Protein AF-A0A1C6K6F2-F1 (afdb_monomer_lite)

pLDDT: mean 85.75, std 13.63, range [46.28, 97.62]

Foldseek 3Di:
DPLVVLVVCLVDQDDPDPVVSVVVNVVSVVVNPDPPCPDDDPQQFQLNVVVCCCVPPNVVPDDPVRNVVVCCCNVVQCCVQRRRPRPVRDDPVSVVVSQVCQQQAVDDPPCVPVNRHDHD

Sequence (120 aa):
MNPATAYHQLKNILAKTKLECAAKLAQLWDALKEPTLDQPKPEILLADWLDLCYQEYKKPNLLPNTQMSYERRIYQHIILKLGQIQPDKLNTTDIQEFYVSLKKDGRLIRVEFYGKGLSD

Structure (mmCIF, N/CA/C/O backbone):
data_AF-A0A1C6K6F2-F1
#
_entry.id   AF-A0A1C6K6F2-F1
#
loop_
_atom_site.group_PDB
_atom_site.id
_atom_site.type_symbol
_atom_site.label_atom_id
_atom_site.label_alt_id
_atom_site.label_comp_id
_atom_site.label_asym_id
_atom_site.label_entity_id
_atom_site.label_seq_id
_atom_site.pdbx_PDB_ins_code
_atom_site.Cartn_x
_atom_site.Cartn_y
_atom_site.Cartn_z
_atom_site.occupancy
_atom_site.B_iso_or_equiv
_atom_site.auth_seq_id
_atom_site.auth_comp_id
_atom_site.auth_asym_id
_atom_site.auth_atom_id
_atom_site.pdbx_PDB_model_num
ATOM 1 N N . MET A 1 1 ? -17.207 20.138 19.282 1.00 49.38 1 MET A N 1
ATOM 2 C CA . MET A 1 1 ? -16.138 19.816 20.256 1.00 49.38 1 MET A CA 1
ATOM 3 C C . MET A 1 1 ? -14.930 19.359 19.446 1.00 49.38 1 MET A C 1
ATOM 5 O O . MET A 1 1 ? -15.139 18.595 18.518 1.00 49.38 1 MET A O 1
ATOM 9 N N . ASN A 1 2 ? -13.717 19.872 19.683 1.00 57.03 2 ASN A N 1
ATOM 10 C CA . ASN A 1 2 ? -12.539 19.441 18.911 1.00 57.03 2 ASN A CA 1
ATOM 11 C C . ASN A 1 2 ? -12.205 17.971 19.268 1.00 57.03 2 ASN A C 1
ATOM 13 O O . ASN A 1 2 ? -12.101 17.677 20.466 1.00 57.03 2 ASN A O 1
ATOM 17 N N . PRO A 1 3 ? -12.034 17.057 18.290 1.00 58.94 3 PRO A N 1
ATOM 18 C CA . PRO A 1 3 ? -11.766 15.637 18.550 1.00 58.94 3 PRO A CA 1
ATOM 19 C C . PRO A 1 3 ? -10.519 15.399 19.416 1.00 58.94 3 PRO A C 1
ATOM 21 O O . PRO A 1 3 ? -10.513 14.496 20.253 1.00 58.94 3 PRO A O 1
ATOM 24 N N . ALA A 1 4 ? -9.497 16.256 19.312 1.00 59.09 4 ALA A N 1
ATOM 25 C CA . ALA A 1 4 ? -8.291 16.159 20.137 1.00 59.09 4 ALA A CA 1
ATOM 26 C C . ALA A 1 4 ? -8.575 16.382 21.637 1.00 59.09 4 ALA A C 1
ATOM 28 O O . ALA A 1 4 ? -8.004 15.707 22.497 1.00 59.09 4 ALA A O 1
ATOM 29 N N . THR A 1 5 ? -9.499 17.291 21.967 1.00 66.19 5 THR A N 1
ATOM 30 C CA . THR A 1 5 ? -9.914 17.569 23.352 1.00 66.19 5 THR A CA 1
ATOM 31 C C . THR A 1 5 ? -10.770 16.434 23.915 1.00 66.19 5 THR A C 1
ATOM 33 O O . THR A 1 5 ? -10.581 16.036 25.065 1.00 66.19 5 THR A O 1
ATOM 36 N N . ALA A 1 6 ? -11.657 15.862 23.098 1.00 65.81 6 ALA A N 1
ATOM 37 C CA . ALA A 1 6 ? -12.510 14.742 23.493 1.00 65.81 6 ALA A CA 1
ATOM 38 C C . ALA A 1 6 ? -11.696 13.463 23.783 1.00 65.81 6 ALA A C 1
ATOM 40 O O . ALA A 1 6 ? -11.953 12.774 24.771 1.00 65.81 6 ALA A O 1
ATOM 41 N N . TYR A 1 7 ? -10.640 13.193 23.006 1.00 72.75 7 TYR A N 1
ATOM 42 C CA . TYR A 1 7 ? -9.753 12.046 23.243 1.00 72.75 7 TYR A CA 1
ATOM 43 C C . TYR A 1 7 ? -8.956 12.168 24.554 1.00 72.75 7 TYR A C 1
ATOM 45 O O . TYR A 1 7 ? -8.732 11.180 25.256 1.00 72.75 7 TYR A O 1
ATOM 53 N N . HIS A 1 8 ? -8.545 13.386 24.922 1.00 74.19 8 HIS A N 1
ATOM 54 C CA . HIS A 1 8 ? -7.896 13.650 26.209 1.00 74.19 8 HIS A CA 1
ATOM 55 C C . HIS A 1 8 ? -8.863 13.460 27.391 1.00 74.19 8 HIS A C 1
ATOM 57 O O . HIS A 1 8 ? -8.474 12.940 28.437 1.00 74.19 8 HIS A O 1
ATOM 63 N N . GLN A 1 9 ? -10.132 13.843 27.226 1.00 76.12 9 GLN A N 1
ATOM 64 C CA . GLN A 1 9 ? -11.169 13.675 28.248 1.00 76.12 9 GLN A CA 1
ATOM 65 C C . GLN A 1 9 ? -11.548 12.206 28.467 1.00 76.12 9 GLN A C 1
ATOM 67 O O . GLN A 1 9 ? -11.760 11.817 29.612 1.00 76.12 9 GLN A O 1
ATOM 72 N N . LEU A 1 10 ? -11.541 11.377 27.415 1.00 77.94 10 LEU A N 1
ATOM 73 C CA . LEU A 1 10 ? -11.788 9.933 27.519 1.00 77.94 10 LEU A CA 1
ATOM 74 C C . LEU A 1 10 ? -10.770 9.225 28.432 1.00 77.94 10 LEU A C 1
ATOM 76 O O . LEU A 1 10 ? -11.118 8.295 29.156 1.00 77.94 10 LEU A O 1
ATOM 80 N N . LYS A 1 11 ? -9.512 9.687 28.429 1.00 73.94 11 LYS A N 1
ATOM 81 C CA . LYS A 1 11 ? -8.426 9.112 29.240 1.00 73.94 11 LYS A CA 1
ATOM 82 C C . LYS A 1 11 ? -8.531 9.440 30.733 1.00 73.94 11 LYS A C 1
ATOM 84 O O . LYS A 1 11 ? -7.966 8.711 31.538 1.00 73.94 11 LYS A O 1
ATOM 89 N N . ASN A 1 12 ? -9.237 10.511 31.100 1.00 81.69 12 ASN A N 1
ATOM 90 C CA . ASN A 1 12 ? -9.271 11.053 32.462 1.00 81.69 12 ASN A CA 1
ATOM 91 C C . ASN A 1 12 ? -10.711 11.221 32.975 1.00 81.69 12 ASN A C 1
ATOM 93 O O . ASN A 1 12 ? -11.101 12.297 33.434 1.00 81.69 12 ASN A O 1
ATOM 97 N N . ILE A 1 13 ? -11.528 10.168 32.886 1.00 81.94 13 ILE A N 1
ATOM 98 C CA . ILE A 1 13 ? -12.914 10.221 33.364 1.00 81.94 13 ILE A CA 1
ATOM 99 C C . ILE A 1 13 ? -12.954 9.955 34.864 1.00 81.94 13 ILE A C 1
ATOM 101 O O . ILE A 1 13 ? -12.575 8.888 35.345 1.00 81.94 13 ILE A O 1
ATOM 105 N N . LEU A 1 14 ? -13.466 10.942 35.596 1.00 82.00 14 LEU A N 1
ATOM 106 C CA . LEU A 1 14 ? -13.676 10.875 37.035 1.00 82.00 14 LEU A CA 1
ATOM 107 C C . LEU A 1 14 ? -15.173 10.988 37.355 1.00 82.00 14 LEU 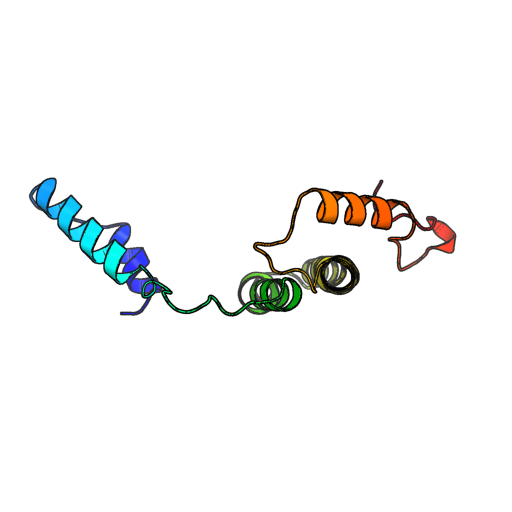A C 1
ATOM 109 O O . LEU A 1 14 ? -15.899 11.850 36.834 1.00 82.00 14 LEU A O 1
ATOM 113 N N . ALA A 1 15 ? -15.645 10.107 38.232 1.00 84.06 15 ALA A N 1
ATOM 114 C CA . ALA A 1 15 ? -17.010 10.098 38.740 1.00 84.06 15 ALA A CA 1
ATOM 115 C C . ALA A 1 15 ? -17.059 9.503 40.152 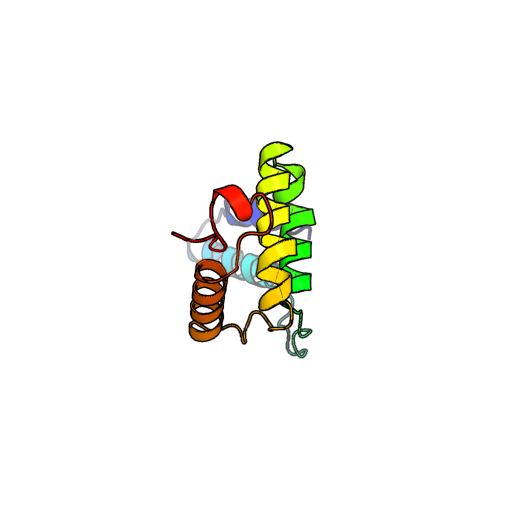1.00 84.06 15 ALA A C 1
ATOM 117 O O . ALA A 1 15 ? -16.147 8.779 40.552 1.00 84.06 15 ALA A O 1
ATOM 118 N N . LYS A 1 16 ? -18.118 9.814 40.909 1.00 80.38 16 LYS A N 1
ATOM 119 C CA . LYS A 1 16 ? -18.256 9.352 42.299 1.00 80.38 16 LYS A CA 1
ATOM 120 C C . LYS A 1 16 ? -18.682 7.888 42.370 1.00 80.38 16 LYS A C 1
ATOM 122 O O . LYS A 1 16 ? -18.393 7.211 43.351 1.00 80.38 16 LYS A O 1
ATOM 127 N N . THR A 1 17 ? -19.343 7.392 41.326 1.00 87.56 17 THR A N 1
ATOM 128 C CA . THR A 1 17 ? -19.790 6.002 41.226 1.00 87.56 17 THR A CA 1
ATOM 129 C C . THR A 1 17 ? -19.380 5.379 39.892 1.00 87.56 17 THR A C 1
ATOM 131 O O . THR A 1 17 ? -19.179 6.066 38.887 1.00 87.56 17 THR A O 1
ATOM 134 N N . LYS A 1 18 ? -19.277 4.044 39.861 1.00 80.06 18 LYS A N 1
ATOM 135 C CA . LYS A 1 18 ? -18.970 3.295 38.629 1.00 80.06 18 LYS A CA 1
ATOM 136 C C . LYS A 1 18 ? -20.028 3.513 37.539 1.00 80.06 18 LYS A C 1
ATOM 138 O O . LYS A 1 18 ? -19.678 3.579 36.365 1.00 80.06 18 LYS A O 1
ATOM 143 N N . LEU A 1 19 ? -21.295 3.665 37.931 1.00 86.69 19 LEU A N 1
ATOM 144 C CA . LEU A 1 19 ? -22.421 3.863 37.014 1.00 86.69 19 LEU A CA 1
ATOM 145 C C . LEU A 1 19 ? -22.359 5.236 36.329 1.00 86.69 19 LEU A C 1
ATOM 147 O O . LEU A 1 19 ? -22.517 5.325 35.115 1.00 86.69 19 LEU A O 1
ATOM 151 N N . GLU A 1 20 ? -22.027 6.291 37.074 1.00 83.44 20 GLU A N 1
ATOM 152 C CA . GLU A 1 20 ? -21.784 7.621 36.501 1.00 83.44 20 GLU A CA 1
ATOM 153 C C . GLU A 1 20 ? -20.577 7.633 35.555 1.00 83.44 20 GLU A C 1
ATOM 155 O O . GLU A 1 20 ? -20.599 8.313 34.531 1.00 83.44 20 GLU A O 1
ATOM 160 N N . CYS A 1 21 ? -19.525 6.877 35.880 1.00 84.94 21 CYS A N 1
ATOM 161 C CA . CYS A 1 21 ? -18.344 6.763 35.027 1.00 84.94 21 CYS A CA 1
ATOM 162 C C . CYS A 1 21 ? -18.696 6.108 33.682 1.00 84.94 21 CYS A C 1
ATOM 164 O O . CYS A 1 21 ? -18.336 6.630 32.629 1.00 84.94 21 CYS A O 1
ATOM 166 N N . ALA A 1 22 ? -19.471 5.019 33.715 1.00 84.69 22 ALA A N 1
ATOM 167 C CA . ALA A 1 22 ? -19.962 4.339 32.519 1.00 84.69 22 ALA A CA 1
ATOM 168 C C . ALA A 1 22 ? -20.880 5.236 31.669 1.00 84.69 22 ALA A C 1
ATOM 170 O O . ALA A 1 22 ? -20.743 5.266 30.449 1.00 84.69 22 ALA A O 1
ATOM 171 N N . ALA A 1 23 ? -21.763 6.016 32.301 1.00 87.12 23 ALA A N 1
ATOM 172 C CA . ALA A 1 23 ? -22.635 6.955 31.597 1.00 87.12 23 ALA A CA 1
ATOM 173 C C . ALA A 1 23 ? -21.843 8.082 30.909 1.00 87.12 23 ALA A C 1
ATOM 175 O O . ALA A 1 23 ? -22.083 8.379 29.740 1.00 87.12 23 ALA A O 1
ATOM 176 N N . LYS A 1 24 ? -20.854 8.671 31.597 1.00 85.81 24 LYS A N 1
ATOM 177 C CA . LYS A 1 24 ? -19.962 9.690 31.012 1.00 85.81 24 LYS A CA 1
ATOM 178 C C . LYS A 1 24 ? -19.111 9.124 29.876 1.00 85.81 24 LYS A C 1
ATOM 180 O O . LYS A 1 24 ? -18.914 9.798 28.870 1.00 85.81 24 LYS A O 1
ATOM 185 N N . LEU A 1 25 ? -18.626 7.891 30.029 1.00 84.62 25 LEU A N 1
ATOM 186 C CA . LEU A 1 25 ? -17.917 7.163 28.978 1.00 84.62 25 LEU A CA 1
ATOM 187 C C . LEU A 1 25 ? -18.792 6.992 27.737 1.00 84.62 25 LEU A C 1
ATOM 189 O O . LEU A 1 25 ? -18.347 7.338 26.649 1.00 84.62 25 LEU A O 1
ATOM 193 N N . ALA A 1 26 ? -20.021 6.498 27.895 1.00 84.25 26 ALA A N 1
ATOM 194 C CA . ALA A 1 26 ? -20.948 6.295 26.783 1.00 84.25 26 ALA A CA 1
ATOM 195 C C . ALA A 1 26 ? -21.258 7.611 26.053 1.00 84.25 26 ALA A C 1
ATOM 197 O O . ALA A 1 26 ? -21.160 7.669 24.834 1.00 84.25 26 ALA A O 1
ATOM 198 N N . GLN A 1 27 ? -21.513 8.692 26.796 1.00 84.25 27 GLN A N 1
ATOM 199 C CA . GLN A 1 27 ? -21.751 10.019 26.218 1.00 84.25 27 GLN A CA 1
ATOM 200 C C . GLN A 1 27 ? -20.553 10.548 25.422 1.00 84.25 27 GLN A C 1
ATOM 202 O O . GLN A 1 27 ? -20.733 11.104 24.342 1.00 84.25 27 GLN A O 1
ATOM 207 N N . LEU A 1 28 ? -19.330 10.378 25.933 1.00 82.75 28 LEU A N 1
ATOM 208 C CA . LEU A 1 28 ? -18.120 10.787 25.214 1.00 82.75 28 LEU A CA 1
ATOM 209 C C . LEU A 1 28 ? -17.865 9.910 23.987 1.00 82.75 28 LEU A C 1
ATOM 211 O O . LEU A 1 28 ? -17.444 10.429 22.958 1.00 82.75 28 LEU A O 1
ATOM 215 N N . TRP A 1 29 ? -18.149 8.610 24.074 1.00 79.81 29 TRP A N 1
ATOM 216 C CA . TRP A 1 29 ? -18.096 7.696 22.935 1.00 79.81 29 TRP A CA 1
ATOM 217 C C . TRP A 1 29 ? -19.101 8.068 21.849 1.00 79.81 29 TRP A C 1
ATOM 219 O O . TRP A 1 29 ? -18.734 8.078 20.681 1.00 79.81 29 TRP A O 1
ATOM 229 N N . ASP A 1 30 ? -20.333 8.417 22.210 1.00 77.12 30 ASP A N 1
ATOM 230 C CA . ASP A 1 30 ? -21.348 8.840 21.243 1.00 77.12 30 ASP A CA 1
ATOM 231 C C . ASP A 1 30 ? -21.066 10.239 20.674 1.00 77.12 30 ASP A C 1
ATOM 233 O O . ASP A 1 30 ? -21.375 10.494 19.517 1.00 77.12 30 ASP A O 1
ATOM 237 N N . ALA A 1 31 ? -20.411 11.124 21.432 1.00 74.31 31 ALA A N 1
ATOM 238 C CA . ALA A 1 31 ? -19.933 12.413 20.927 1.00 74.31 31 ALA A CA 1
ATOM 239 C C . ALA A 1 31 ? -18.694 12.294 20.014 1.00 74.31 31 ALA A C 1
ATOM 241 O O . ALA A 1 31 ? -18.424 13.202 19.227 1.00 74.31 31 ALA A O 1
ATOM 242 N N . LEU A 1 32 ? -17.922 11.208 20.154 1.00 70.12 32 LEU A N 1
ATOM 243 C CA . LEU A 1 32 ? -16.765 10.867 19.318 1.00 70.12 32 LEU A CA 1
ATOM 244 C C . LEU A 1 32 ? -17.134 10.000 18.116 1.00 70.12 32 LEU A C 1
ATOM 246 O O . LEU A 1 32 ? -16.385 9.990 17.140 1.00 70.12 32 LEU A O 1
ATOM 250 N N . LYS A 1 33 ? -18.248 9.263 18.180 1.00 66.19 33 LYS A N 1
ATOM 251 C CA . LYS A 1 33 ? -18.820 8.630 16.999 1.00 66.19 33 LYS A CA 1
ATOM 252 C C . LYS A 1 33 ? -19.102 9.738 15.998 1.00 66.19 33 LYS A C 1
ATOM 254 O O . LYS A 1 33 ? -19.939 10.609 16.228 1.00 66.19 33 LYS A O 1
ATOM 259 N N . GLU A 1 34 ? -18.395 9.687 14.878 1.00 59.50 34 GLU A N 1
ATOM 260 C CA . GLU A 1 34 ? -18.841 10.372 13.675 1.00 59.50 34 GLU A CA 1
ATOM 261 C C . GLU A 1 34 ? -20.313 10.003 13.434 1.00 59.50 34 GLU A C 1
ATOM 263 O O . GLU A 1 34 ? -20.697 8.859 13.721 1.00 59.50 34 GLU A O 1
ATOM 268 N N . PRO A 1 35 ? -21.152 10.958 12.984 1.00 52.59 35 PRO A N 1
ATOM 269 C CA . PRO A 1 35 ? -22.568 10.701 12.769 1.00 52.59 35 PRO A CA 1
ATOM 270 C C . PRO A 1 35 ? -22.696 9.426 11.946 1.00 52.59 35 PRO A C 1
ATOM 272 O O . PRO A 1 35 ? -22.018 9.283 10.927 1.00 52.59 35 PRO A O 1
ATOM 275 N N . THR A 1 36 ? -23.500 8.481 12.440 1.00 46.28 36 THR A N 1
ATOM 276 C CA . THR A 1 36 ? -23.735 7.198 11.781 1.00 46.28 36 THR A CA 1
ATOM 277 C C . THR A 1 36 ? -24.019 7.461 10.315 1.00 46.28 36 THR A C 1
ATOM 279 O O . THR A 1 36 ? -24.999 8.115 9.958 1.00 46.28 36 THR A O 1
ATOM 282 N N . LEU A 1 37 ? -23.079 7.015 9.490 1.00 47.84 37 LEU A N 1
ATOM 283 C CA . LEU A 1 37 ? -23.068 7.176 8.050 1.00 47.84 37 LEU A CA 1
ATOM 284 C C . LEU A 1 37 ? -24.130 6.213 7.492 1.00 47.84 37 LEU A C 1
ATOM 286 O O . LEU A 1 37 ? -23.809 5.161 6.959 1.00 47.84 37 LEU A O 1
ATOM 290 N N . ASP A 1 38 ? -25.407 6.571 7.654 1.00 49.50 38 ASP A N 1
ATOM 291 C CA . ASP A 1 38 ? -26.519 6.041 6.844 1.00 49.50 38 ASP A CA 1
ATOM 292 C C . ASP A 1 38 ? -26.435 6.566 5.397 1.00 49.50 38 ASP A C 1
ATOM 294 O O . ASP A 1 38 ? -27.234 6.213 4.530 1.00 49.50 38 ASP A O 1
ATOM 298 N N . GLN A 1 39 ? -25.453 7.425 5.114 1.00 52.78 39 GLN A N 1
ATOM 299 C CA . GLN A 1 39 ? -25.073 7.786 3.760 1.00 52.78 39 GLN A CA 1
ATOM 300 C C . GLN A 1 39 ? -24.240 6.645 3.151 1.00 52.78 39 GLN A C 1
ATOM 302 O O . GLN A 1 39 ? -23.457 6.008 3.859 1.00 52.78 39 GLN A O 1
ATOM 307 N N . PRO A 1 40 ? -24.362 6.363 1.843 1.00 51.19 40 PRO A N 1
ATOM 308 C CA . PRO A 1 40 ? -23.396 5.507 1.172 1.00 51.19 40 PRO A CA 1
ATOM 309 C C . PRO A 1 40 ? -22.018 6.118 1.414 1.00 51.19 40 PRO A C 1
ATOM 311 O O . PRO A 1 40 ? -21.765 7.265 1.038 1.00 51.19 40 PRO A O 1
ATOM 314 N N . LYS A 1 41 ? -21.161 5.382 2.127 1.00 60.03 41 LYS A N 1
ATOM 315 C CA . LYS A 1 41 ? -19.786 5.797 2.390 1.00 60.03 41 LYS A CA 1
ATOM 316 C C . LYS A 1 41 ? -19.186 6.168 1.035 1.00 60.03 41 LYS A C 1
ATOM 318 O O . LYS A 1 41 ? -19.271 5.330 0.136 1.00 60.03 41 LYS A O 1
ATOM 323 N N . PRO A 1 42 ? -18.682 7.403 0.839 1.00 61.78 42 PRO A N 1
ATOM 324 C CA . PRO A 1 42 ? -18.108 7.774 -0.444 1.00 61.78 42 PRO A CA 1
ATOM 325 C C . PRO A 1 42 ? -17.080 6.705 -0.797 1.00 61.78 42 PRO A C 1
ATOM 327 O O . PRO A 1 42 ? -16.241 6.368 0.043 1.00 61.78 42 PRO A O 1
ATOM 330 N N . GLU A 1 43 ? -17.234 6.109 -1.981 1.00 78.19 43 GLU A N 1
ATOM 331 C CA . GLU A 1 43 ? -16.395 5.021 -2.482 1.00 78.19 43 GLU A CA 1
ATOM 332 C C . GLU A 1 43 ? -14.980 5.563 -2.739 1.00 78.19 43 GLU A C 1
ATOM 334 O O . GLU A 1 43 ? -14.578 5.807 -3.873 1.00 78.19 43 GLU A O 1
ATOM 339 N N . ILE A 1 44 ? -14.239 5.832 -1.664 1.00 90.38 44 ILE A N 1
ATOM 340 C CA . ILE A 1 44 ? -12.868 6.311 -1.734 1.00 90.38 44 ILE A CA 1
ATOM 341 C C . ILE A 1 44 ? -12.012 5.197 -2.327 1.00 90.38 44 ILE A C 1
ATOM 343 O O . ILE A 1 44 ? -12.072 4.044 -1.892 1.00 90.38 44 ILE A O 1
ATOM 347 N N . LEU A 1 45 ? -11.222 5.533 -3.339 1.00 95.56 45 LEU A N 1
ATOM 348 C CA . LEU A 1 45 ? -10.274 4.597 -3.917 1.00 95.56 45 LEU A CA 1
ATOM 349 C C . LEU A 1 45 ? -9.086 4.413 -2.970 1.00 95.56 45 LEU A C 1
ATOM 351 O O . LEU A 1 45 ? -8.721 5.317 -2.212 1.00 95.56 45 LEU A O 1
ATOM 355 N N . LEU A 1 46 ? -8.444 3.245 -3.023 1.00 95.75 46 LEU A N 1
ATOM 356 C CA . LEU A 1 46 ? -7.247 2.975 -2.229 1.00 95.75 46 LEU A CA 1
ATOM 357 C C . LEU A 1 46 ? -6.146 4.005 -2.510 1.00 95.75 46 LEU A C 1
ATOM 359 O O . LEU A 1 46 ? -5.403 4.354 -1.595 1.00 95.75 46 LEU A O 1
ATOM 363 N N . ALA A 1 47 ? -6.061 4.507 -3.746 1.00 96.12 47 ALA A N 1
ATOM 364 C CA . ALA A 1 47 ? -5.137 5.570 -4.125 1.00 96.12 47 ALA A CA 1
ATOM 365 C C . ALA A 1 47 ? -5.338 6.843 -3.295 1.00 96.12 47 ALA A C 1
ATOM 367 O O . ALA A 1 47 ? -4.397 7.293 -2.641 1.00 96.12 47 ALA A O 1
ATOM 368 N N . ASP A 1 48 ? -6.561 7.371 -3.279 1.00 95.50 48 ASP A N 1
ATOM 369 C CA . ASP A 1 48 ? -6.896 8.617 -2.586 1.00 95.50 48 ASP A CA 1
ATOM 370 C C . ASP A 1 48 ? -6.744 8.459 -1.073 1.00 95.50 48 ASP A C 1
ATOM 372 O O . ASP A 1 48 ? -6.192 9.323 -0.392 1.00 95.50 48 ASP A O 1
ATOM 376 N N . TRP A 1 49 ? -7.173 7.310 -0.540 1.00 94.88 49 TRP A N 1
ATOM 377 C CA . TRP A 1 49 ? -7.021 7.011 0.879 1.00 94.88 49 TRP A CA 1
ATOM 378 C C . TRP A 1 49 ? -5.545 6.923 1.296 1.00 94.88 49 TRP A C 1
ATOM 380 O O . TRP A 1 49 ? -5.160 7.492 2.321 1.00 94.88 49 TRP A O 1
ATOM 390 N N . LEU A 1 50 ? -4.699 6.236 0.516 1.00 96.00 50 LEU A N 1
ATOM 391 C CA . LEU A 1 50 ? -3.266 6.126 0.808 1.00 96.00 50 LEU A CA 1
ATOM 392 C C . LEU A 1 50 ? -2.539 7.463 0.666 1.00 96.00 50 LEU A C 1
ATOM 394 O O . LEU A 1 50 ? -1.657 7.742 1.481 1.00 96.00 50 LEU A O 1
ATOM 398 N N . ASP A 1 51 ? -2.889 8.265 -0.341 1.00 95.62 51 ASP A N 1
ATOM 399 C CA . ASP A 1 51 ? -2.297 9.586 -0.547 1.00 95.62 51 ASP A CA 1
ATOM 400 C C . ASP A 1 51 ? -2.609 10.507 0.635 1.00 95.62 51 ASP A C 1
ATOM 402 O O . ASP A 1 51 ? -1.683 11.009 1.273 1.00 95.62 51 ASP A O 1
ATOM 406 N N . LEU A 1 52 ? -3.884 10.608 1.028 1.00 94.50 52 LEU A N 1
ATOM 407 C CA . LEU A 1 52 ? -4.308 11.352 2.216 1.00 94.50 52 LEU A CA 1
ATOM 408 C C . LEU A 1 52 ? -3.553 10.886 3.472 1.00 94.50 52 LEU A C 1
ATOM 410 O O . LEU A 1 52 ? -2.938 11.692 4.176 1.00 94.50 52 LEU A O 1
ATOM 414 N N . CYS A 1 53 ? -3.534 9.572 3.733 1.00 92.69 53 CYS A N 1
ATOM 415 C CA . CYS A 1 53 ? -2.838 9.009 4.891 1.00 92.69 53 CYS A CA 1
ATOM 416 C C . CYS A 1 53 ? -1.349 9.379 4.908 1.00 92.69 53 CYS A C 1
ATOM 418 O O . CYS A 1 53 ? -0.776 9.671 5.965 1.00 92.69 53 CYS A O 1
ATOM 420 N N . T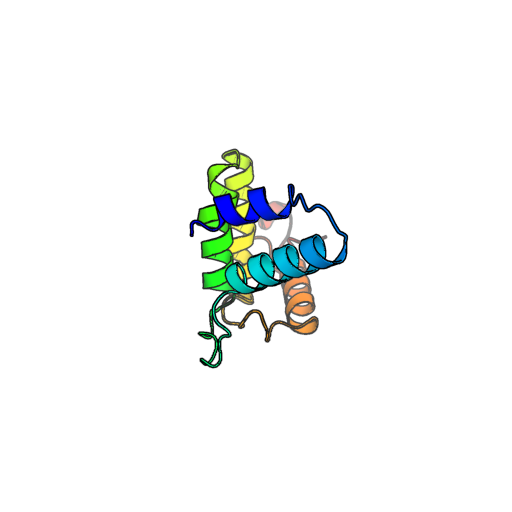YR A 1 54 ? -0.702 9.329 3.745 1.00 95.88 54 TYR A N 1
ATOM 421 C CA . TYR A 1 54 ? 0.711 9.631 3.628 1.00 95.88 54 TYR A CA 1
ATOM 422 C C . TYR A 1 54 ? 0.985 11.122 3.816 1.00 95.88 54 TYR A C 1
ATOM 424 O O . TYR A 1 54 ? 1.818 11.466 4.659 1.00 95.88 54 TYR A O 1
ATOM 432 N N . GLN A 1 55 ? 0.287 11.988 3.081 1.00 94.00 55 GLN A N 1
ATOM 433 C CA . GLN A 1 55 ? 0.530 13.430 3.081 1.00 94.00 55 GLN A CA 1
ATOM 434 C C . GLN A 1 55 ? 0.225 14.061 4.440 1.00 94.00 55 GLN A C 1
ATOM 436 O O . GLN A 1 55 ? 1.042 14.828 4.948 1.00 94.00 55 GLN A O 1
ATOM 441 N N . GLU A 1 56 ? -0.906 13.715 5.058 1.00 89.81 56 GLU A N 1
ATOM 442 C CA . GLU A 1 56 ? -1.360 14.398 6.274 1.00 89.81 56 GLU A CA 1
ATOM 443 C C . GLU A 1 56 ? -0.704 13.851 7.546 1.00 89.81 56 GLU A C 1
ATOM 445 O O . GLU A 1 56 ? -0.360 14.615 8.449 1.00 89.81 56 GLU A O 1
ATOM 450 N N . TYR A 1 57 ? -0.481 12.535 7.627 1.00 87.75 57 TYR A N 1
ATOM 451 C CA . TYR A 1 57 ? -0.072 11.900 8.886 1.00 87.75 57 TYR A CA 1
ATOM 452 C C . TYR A 1 57 ? 1.378 11.413 8.899 1.00 87.75 57 TYR A C 1
ATOM 454 O O . TYR A 1 57 ? 2.017 11.406 9.958 1.00 87.75 57 TYR A O 1
ATOM 462 N N . LYS A 1 58 ? 1.917 10.956 7.760 1.00 90.38 58 LYS A N 1
ATOM 463 C CA . LYS A 1 58 ? 3.256 10.342 7.715 1.00 90.38 58 LYS A CA 1
ATOM 464 C C . LYS A 1 58 ? 4.329 11.316 7.261 1.00 90.38 58 LYS A C 1
ATOM 466 O O . LYS A 1 58 ? 5.294 11.509 7.998 1.00 90.38 58 LYS A O 1
ATOM 471 N N . LYS A 1 59 ? 4.167 11.941 6.095 1.00 91.75 59 LYS A N 1
ATOM 472 C CA . LYS A 1 59 ? 5.176 12.794 5.456 1.00 91.75 59 LYS A CA 1
ATOM 473 C C . LYS A 1 59 ? 5.771 13.866 6.382 1.00 91.75 59 LYS A C 1
ATOM 475 O O . LYS A 1 59 ? 7.000 13.947 6.412 1.00 91.75 59 LYS A O 1
ATOM 480 N N . PRO A 1 60 ? 4.991 14.602 7.205 1.00 93.69 60 PRO A N 1
ATOM 481 C CA . PRO A 1 60 ? 5.540 15.662 8.056 1.00 93.69 60 PRO A CA 1
ATOM 482 C C . PRO A 1 60 ? 6.579 15.180 9.079 1.00 93.69 60 PRO A C 1
ATOM 484 O O . PRO A 1 60 ? 7.421 15.958 9.511 1.00 93.69 60 PRO A O 1
ATOM 487 N N . ASN A 1 61 ? 6.544 13.896 9.453 1.00 93.31 61 ASN A N 1
ATOM 488 C CA . ASN A 1 61 ? 7.393 13.320 10.500 1.00 93.31 61 ASN A CA 1
ATOM 489 C C . ASN A 1 61 ? 8.559 12.477 9.950 1.00 93.31 61 ASN A C 1
ATOM 491 O O . ASN A 1 61 ? 9.278 11.838 10.718 1.00 93.31 61 ASN A O 1
ATOM 495 N N . LEU A 1 62 ? 8.734 12.416 8.626 1.00 94.38 62 LEU A N 1
ATOM 496 C CA . LEU A 1 62 ? 9.733 11.562 7.987 1.00 94.38 62 LEU A CA 1
ATOM 497 C C . LEU A 1 62 ? 10.955 12.357 7.528 1.00 94.38 62 LEU A C 1
ATOM 499 O O . LEU A 1 62 ? 10.831 13.410 6.909 1.00 94.38 62 LEU A O 1
ATOM 503 N N . LEU A 1 63 ? 12.142 11.784 7.745 1.00 96.69 63 LEU A N 1
ATOM 504 C CA . LEU A 1 63 ? 13.382 12.263 7.132 1.00 96.69 63 LEU A CA 1
ATOM 505 C C . LEU A 1 63 ? 13.332 12.104 5.600 1.00 96.69 63 LEU A C 1
ATOM 507 O O . LEU A 1 63 ? 12.726 11.138 5.125 1.00 96.69 63 LEU A O 1
ATOM 511 N N . PRO A 1 64 ? 14.033 12.951 4.821 1.00 94.81 64 PRO A N 1
ATOM 512 C CA . PRO A 1 64 ? 13.971 12.927 3.355 1.00 94.81 64 PRO A CA 1
ATOM 513 C C . PRO A 1 64 ? 14.240 11.553 2.721 1.00 94.81 64 PRO A C 1
ATOM 515 O O . PRO A 1 64 ? 13.487 11.105 1.862 1.00 94.81 64 PRO A O 1
ATOM 518 N N . ASN A 1 65 ? 15.254 10.816 3.188 1.00 93.38 65 ASN A N 1
ATOM 519 C CA . ASN A 1 65 ? 15.557 9.476 2.658 1.00 93.38 65 ASN A CA 1
ATOM 520 C C . ASN A 1 65 ? 14.435 8.462 2.930 1.00 93.38 65 ASN A C 1
ATOM 522 O O . ASN A 1 65 ? 14.145 7.585 2.108 1.00 93.38 65 ASN A O 1
ATOM 526 N N . THR A 1 66 ? 13.783 8.594 4.084 1.00 95.50 66 THR A N 1
ATOM 527 C CA . THR A 1 66 ? 12.631 7.771 4.436 1.00 95.50 66 THR A CA 1
ATOM 528 C C . THR A 1 66 ? 11.428 8.166 3.588 1.00 95.50 66 THR A C 1
ATOM 530 O O . THR A 1 66 ? 10.762 7.276 3.070 1.00 95.50 66 THR A O 1
ATOM 533 N N . GLN A 1 67 ? 11.195 9.464 3.351 1.00 96.38 67 GLN A N 1
ATOM 534 C CA . GLN A 1 67 ? 10.153 9.929 2.430 1.00 96.38 67 GLN A CA 1
ATOM 535 C C . GLN A 1 67 ? 10.331 9.309 1.042 1.00 96.38 67 GLN A C 1
ATOM 537 O O . GLN A 1 67 ? 9.421 8.630 0.581 1.00 96.38 67 GLN A O 1
ATOM 542 N N . MET A 1 68 ? 11.526 9.398 0.449 1.00 95.06 68 MET A N 1
ATOM 543 C CA . MET A 1 68 ? 11.819 8.813 -0.868 1.00 95.06 68 MET A CA 1
ATOM 544 C C . MET A 1 68 ? 11.474 7.320 -0.950 1.00 95.06 68 MET A C 1
ATOM 546 O O . MET A 1 68 ? 10.902 6.852 -1.934 1.00 95.06 68 MET A O 1
ATOM 550 N N . SER A 1 69 ? 11.807 6.555 0.094 1.00 93.12 69 SER A N 1
ATOM 551 C CA . SER A 1 69 ? 11.509 5.119 0.146 1.00 93.12 69 SER A CA 1
ATOM 552 C C . SER A 1 69 ? 10.006 4.836 0.244 1.00 93.12 69 SER A C 1
ATOM 554 O O . SER A 1 69 ? 9.522 3.875 -0.356 1.00 93.12 69 SER A O 1
ATOM 556 N N . TYR A 1 70 ? 9.268 5.663 0.988 1.00 95.56 70 TYR A N 1
ATOM 557 C CA . TYR A 1 70 ? 7.814 5.560 1.119 1.00 95.56 70 TYR A CA 1
ATOM 558 C C . TYR A 1 70 ? 7.107 5.965 -0.175 1.00 95.56 70 TYR A C 1
ATOM 560 O O . TYR A 1 70 ? 6.330 5.171 -0.697 1.00 95.56 70 TYR A O 1
ATOM 568 N N . GLU A 1 71 ? 7.418 7.140 -0.726 1.00 96.25 71 GLU A N 1
ATOM 569 C CA . GLU A 1 71 ? 6.811 7.654 -1.961 1.00 96.25 71 GLU A CA 1
ATOM 570 C C . GLU A 1 71 ? 7.025 6.678 -3.119 1.00 96.25 71 GLU A C 1
ATOM 572 O O . GLU A 1 71 ? 6.103 6.385 -3.877 1.00 96.25 71 GLU A O 1
ATOM 577 N N . ARG A 1 72 ? 8.211 6.066 -3.201 1.00 94.94 72 ARG A N 1
ATOM 578 C CA . ARG A 1 72 ? 8.483 5.016 -4.179 1.00 94.94 72 ARG A CA 1
ATOM 579 C C . ARG A 1 72 ? 7.534 3.825 -4.053 1.00 94.94 72 ARG A C 1
ATOM 581 O O . ARG A 1 72 ? 6.990 3.368 -5.051 1.00 94.94 72 ARG A O 1
ATOM 588 N N . ARG A 1 73 ? 7.321 3.309 -2.841 1.00 95.00 73 ARG A N 1
ATOM 589 C CA . ARG A 1 73 ? 6.424 2.162 -2.612 1.00 95.00 73 ARG A CA 1
ATOM 590 C C . ARG A 1 73 ? 4.964 2.527 -2.865 1.00 95.00 73 ARG A C 1
ATOM 592 O O . ARG A 1 73 ? 4.259 1.761 -3.513 1.00 95.00 73 ARG A O 1
ATOM 599 N N . ILE A 1 74 ? 4.531 3.687 -2.384 1.00 96.62 74 ILE A N 1
ATOM 600 C CA . ILE A 1 74 ? 3.144 4.145 -2.487 1.00 96.62 74 ILE A CA 1
ATOM 601 C C . ILE A 1 74 ? 2.811 4.464 -3.944 1.00 96.62 74 ILE A C 1
ATOM 603 O O . ILE A 1 74 ? 1.973 3.789 -4.536 1.00 96.62 74 ILE A O 1
ATOM 607 N N . TYR A 1 75 ? 3.511 5.419 -4.555 1.00 96.81 75 TYR A N 1
ATOM 608 C CA . TYR A 1 75 ? 3.123 5.957 -5.858 1.00 96.81 75 TYR A CA 1
ATOM 609 C C . TYR A 1 75 ? 3.612 5.125 -7.036 1.00 96.81 75 TYR A C 1
ATOM 611 O O . TYR A 1 75 ? 2.926 5.071 -8.048 1.00 96.81 75 TYR A O 1
ATOM 619 N N . GLN A 1 76 ? 4.773 4.470 -6.935 1.00 95.44 76 GLN A N 1
ATOM 620 C CA . GLN A 1 76 ? 5.339 3.730 -8.074 1.00 95.44 76 GLN A CA 1
ATOM 621 C C . GLN A 1 76 ? 4.974 2.243 -8.081 1.00 95.44 76 GLN A C 1
ATOM 623 O O . GLN A 1 76 ? 5.236 1.565 -9.070 1.00 95.44 76 GLN A O 1
ATOM 628 N N . HIS A 1 77 ? 4.391 1.715 -7.001 1.00 95.88 77 HIS A N 1
ATOM 629 C CA . HIS A 1 77 ? 4.032 0.298 -6.923 1.00 95.88 77 HIS A CA 1
ATOM 630 C C . HIS A 1 77 ? 2.585 0.089 -6.492 1.00 95.88 77 HIS A C 1
ATOM 632 O O . HIS A 1 77 ? 1.794 -0.437 -7.272 1.00 95.88 77 HIS A O 1
ATOM 638 N N . ILE A 1 78 ? 2.234 0.498 -5.271 1.00 96.81 78 ILE A N 1
ATOM 639 C CA . ILE A 1 78 ? 0.936 0.164 -4.675 1.00 96.81 78 ILE A CA 1
ATOM 640 C C . ILE A 1 78 ? -0.197 0.861 -5.431 1.00 96.81 78 ILE A C 1
ATOM 642 O O . ILE A 1 78 ? -1.101 0.187 -5.915 1.00 96.81 78 ILE A O 1
ATOM 646 N N . ILE A 1 79 ? -0.127 2.183 -5.605 1.00 96.56 79 ILE A N 1
ATOM 647 C CA . ILE A 1 79 ? -1.178 2.954 -6.285 1.00 96.56 79 ILE A CA 1
ATOM 648 C C . ILE A 1 79 ? -1.323 2.527 -7.749 1.00 96.56 79 ILE A C 1
ATOM 650 O O . ILE A 1 79 ? -2.444 2.348 -8.213 1.00 96.56 79 ILE A O 1
ATOM 654 N N . LEU A 1 80 ? -0.220 2.265 -8.459 1.00 94.88 80 LEU A N 1
ATOM 655 C CA . LEU A 1 80 ? -0.286 1.837 -9.863 1.00 94.88 80 LEU A CA 1
ATOM 656 C C . LEU A 1 80 ? -1.017 0.503 -10.071 1.00 94.88 80 LEU A C 1
ATOM 658 O O . LEU A 1 80 ? -1.548 0.275 -11.155 1.00 94.88 80 LEU A O 1
ATOM 662 N N . LYS A 1 81 ? -1.003 -0.398 -9.082 1.00 95.06 81 LYS A N 1
ATOM 663 C CA . LYS A 1 81 ? -1.579 -1.746 -9.213 1.00 95.06 81 LYS A CA 1
ATOM 664 C C . LYS A 1 81 ? -2.902 -1.914 -8.481 1.00 95.06 81 LYS A C 1
ATOM 666 O O . LYS A 1 81 ? -3.808 -2.538 -9.014 1.00 95.06 81 LYS A O 1
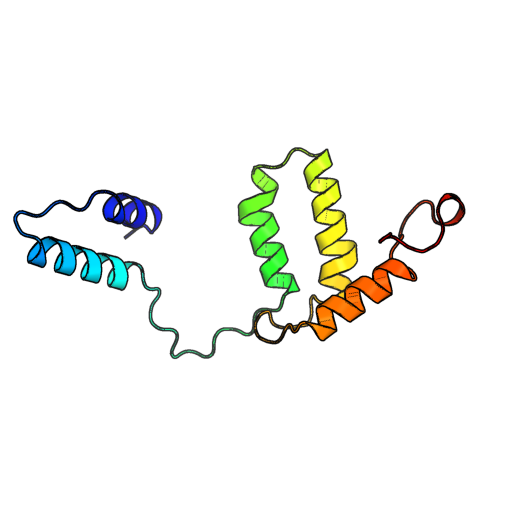ATOM 671 N N . LEU A 1 82 ? -2.998 -1.370 -7.276 1.00 97.50 82 LEU A N 1
ATOM 672 C CA . LEU A 1 82 ? -4.119 -1.580 -6.362 1.00 97.50 82 LEU A CA 1
ATOM 673 C C . LEU A 1 82 ? -4.940 -0.305 -6.146 1.00 97.50 82 LEU A C 1
ATOM 675 O O . LEU A 1 82 ? -5.997 -0.360 -5.529 1.00 97.50 82 LEU A O 1
ATOM 679 N N . GLY A 1 83 ? -4.479 0.846 -6.647 1.00 96.31 83 GLY A N 1
ATOM 680 C CA . GLY A 1 83 ? -5.061 2.152 -6.340 1.00 96.31 83 GLY A CA 1
ATOM 681 C C . GLY A 1 83 ? -6.529 2.303 -6.729 1.00 96.31 83 GLY A C 1
ATOM 682 O O . GLY A 1 83 ? -7.256 2.989 -6.025 1.00 96.31 83 GLY A O 1
ATOM 683 N N . GLN A 1 84 ? -6.974 1.619 -7.788 1.00 95.88 84 GLN A N 1
ATOM 684 C CA . GLN A 1 84 ? -8.359 1.663 -8.276 1.00 95.88 84 GLN A CA 1
ATOM 685 C C . GLN A 1 84 ? -9.327 0.764 -7.492 1.00 95.88 84 GLN A C 1
ATOM 687 O O . GLN A 1 84 ? -10.526 0.771 -7.765 1.00 95.88 84 GLN A O 1
ATOM 692 N N . ILE A 1 85 ? -8.824 -0.038 -6.554 1.00 95.12 85 ILE A N 1
ATOM 693 C CA . ILE A 1 85 ? -9.644 -0.909 -5.713 1.00 95.12 85 ILE A CA 1
ATOM 694 C C . ILE A 1 85 ? -10.115 -0.087 -4.515 1.00 95.12 85 ILE A C 1
ATOM 696 O O . ILE A 1 85 ? -9.358 0.711 -3.967 1.00 95.12 85 ILE A O 1
ATOM 700 N N . GLN A 1 86 ? -11.363 -0.259 -4.095 1.00 94.19 86 GLN A N 1
ATOM 701 C CA . GLN A 1 86 ? -11.834 0.366 -2.858 1.00 94.19 86 GLN A CA 1
ATOM 702 C C . GLN A 1 86 ? -11.276 -0.405 -1.650 1.00 94.19 86 GLN A C 1
ATOM 704 O O . GLN A 1 86 ? -11.194 -1.634 -1.710 1.00 94.19 86 GLN A O 1
ATOM 709 N N . PRO A 1 87 ? -10.885 0.262 -0.548 1.00 90.75 87 PRO A N 1
ATOM 710 C CA . PRO A 1 87 ? -10.252 -0.402 0.593 1.00 90.75 87 PRO A CA 1
ATOM 711 C C . PRO A 1 87 ? -11.052 -1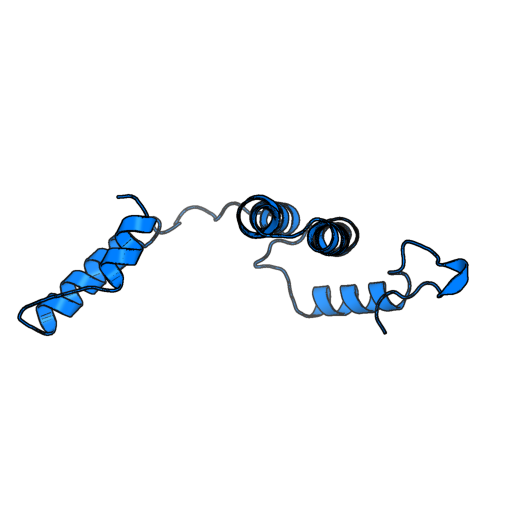.569 1.192 1.00 90.75 87 PRO A C 1
ATOM 713 O O . PRO A 1 87 ? -10.461 -2.520 1.689 1.00 90.75 87 PRO A O 1
ATOM 716 N N . ASP A 1 88 ? -12.382 -1.509 1.143 1.00 90.31 88 ASP A N 1
ATOM 717 C CA . ASP A 1 88 ? -13.303 -2.551 1.614 1.00 90.31 88 ASP A CA 1
ATOM 718 C C . ASP A 1 88 ? -13.437 -3.740 0.646 1.00 90.31 88 ASP A C 1
ATOM 720 O O . ASP A 1 88 ? -13.823 -4.832 1.061 1.00 90.31 88 ASP A O 1
ATOM 724 N N . LYS A 1 89 ? -13.097 -3.539 -0.631 1.00 92.94 89 LYS A N 1
ATOM 725 C CA . LYS A 1 89 ? -13.108 -4.561 -1.689 1.00 92.94 89 LYS A CA 1
ATOM 726 C C . LYS A 1 89 ? -11.735 -5.207 -1.908 1.00 92.94 89 LYS A C 1
ATOM 728 O O . LYS A 1 89 ? -11.654 -6.230 -2.588 1.00 92.94 89 LYS A O 1
ATOM 733 N N . LEU A 1 90 ? -10.673 -4.636 -1.333 1.00 94.31 90 LEU A N 1
ATOM 734 C CA . LEU A 1 90 ? -9.319 -5.180 -1.401 1.00 94.31 90 LEU A CA 1
ATOM 735 C C . LEU A 1 90 ? -9.248 -6.522 -0.666 1.00 94.31 90 LEU A C 1
ATOM 737 O O . LEU A 1 90 ? -9.530 -6.609 0.530 1.00 94.31 90 LEU A O 1
ATOM 741 N N . ASN A 1 91 ? -8.836 -7.568 -1.373 1.00 95.62 91 ASN A N 1
ATOM 742 C CA . ASN A 1 91 ? -8.790 -8.923 -0.835 1.00 95.62 91 ASN A CA 1
ATOM 743 C C . ASN A 1 91 ? -7.370 -9.519 -0.865 1.00 95.62 91 ASN A C 1
ATOM 745 O O . ASN A 1 91 ? -6.411 -8.935 -1.371 1.00 95.62 91 ASN A O 1
ATOM 749 N N . THR A 1 92 ? -7.219 -10.705 -0.272 1.00 97.25 92 THR A N 1
ATOM 750 C CA . THR A 1 92 ? -5.919 -11.382 -0.166 1.00 97.25 92 THR A CA 1
ATOM 751 C C . THR A 1 92 ? -5.335 -11.760 -1.526 1.00 97.25 92 THR A C 1
ATOM 753 O O . THR A 1 92 ? -4.117 -11.700 -1.683 1.00 97.25 92 THR A O 1
ATOM 756 N N . THR A 1 93 ? -6.173 -12.116 -2.502 1.00 97.62 93 THR A N 1
ATOM 757 C CA . THR A 1 93 ? -5.730 -12.461 -3.858 1.00 97.62 93 THR A CA 1
ATOM 758 C C . THR A 1 93 ? -5.099 -11.252 -4.538 1.00 97.62 93 THR A C 1
ATOM 760 O O . THR A 1 93 ? -3.983 -11.374 -5.035 1.00 97.62 93 THR A O 1
ATOM 763 N N . ASP A 1 94 ? -5.724 -10.072 -4.455 1.00 97.06 94 ASP A N 1
ATOM 764 C CA . ASP A 1 94 ? -5.175 -8.832 -5.030 1.00 97.06 94 ASP A CA 1
ATOM 765 C C . ASP A 1 94 ? -3.761 -8.542 -4.489 1.00 97.06 94 ASP A C 1
ATOM 767 O O . ASP A 1 94 ? -2.832 -8.204 -5.228 1.00 97.06 94 ASP A O 1
ATOM 771 N N . ILE A 1 95 ? -3.572 -8.724 -3.177 1.00 96.06 95 ILE A N 1
ATOM 772 C CA . ILE A 1 95 ? -2.284 -8.516 -2.503 1.00 96.06 95 ILE A CA 1
ATOM 773 C C . ILE A 1 95 ? -1.260 -9.574 -2.939 1.00 96.06 95 ILE A C 1
ATOM 775 O O . ILE A 1 95 ? -0.097 -9.248 -3.188 1.00 96.06 95 ILE A O 1
ATOM 779 N N . GLN A 1 96 ? -1.662 -10.842 -3.037 1.00 97.06 96 GLN A N 1
ATOM 780 C CA . GLN A 1 96 ? -0.778 -11.922 -3.480 1.00 97.06 96 GLN A CA 1
ATOM 781 C C . GLN A 1 96 ? -0.319 -11.712 -4.925 1.00 97.06 96 GLN A C 1
ATOM 783 O O . GLN A 1 96 ? 0.880 -11.781 -5.200 1.00 97.06 96 GLN A O 1
ATOM 788 N N . GLU A 1 97 ? -1.243 -11.396 -5.832 1.00 96.19 97 GLU A N 1
ATOM 789 C CA . GLU A 1 97 ? -0.939 -11.095 -7.232 1.00 96.19 97 GLU A CA 1
ATOM 790 C C . GLU A 1 97 ? -0.015 -9.885 -7.358 1.00 96.19 97 GLU A C 1
ATOM 792 O O . GLU A 1 97 ? 0.943 -9.906 -8.139 1.00 96.19 97 GLU A O 1
ATOM 797 N N . PHE A 1 98 ? -0.227 -8.859 -6.530 1.00 96.44 98 PHE A N 1
ATOM 798 C CA . PHE A 1 98 ? 0.676 -7.722 -6.447 1.00 96.44 98 PHE A CA 1
ATOM 799 C C . PHE A 1 98 ? 2.106 -8.157 -6.098 1.00 96.44 98 PHE A C 1
ATOM 801 O O . PHE A 1 98 ? 3.039 -7.814 -6.829 1.00 96.44 98 PHE A O 1
ATOM 808 N N . TYR A 1 99 ? 2.308 -8.969 -5.056 1.00 96.19 99 TYR A N 1
ATOM 809 C CA . TYR A 1 99 ? 3.645 -9.465 -4.710 1.00 96.19 99 TYR A CA 1
ATOM 810 C C . TYR A 1 99 ? 4.254 -10.351 -5.799 1.00 96.19 99 TYR A C 1
ATOM 812 O O . TYR A 1 99 ? 5.440 -10.205 -6.101 1.00 96.19 99 TYR A O 1
ATOM 820 N N . VAL A 1 100 ? 3.465 -11.222 -6.435 1.00 96.12 100 VAL A N 1
ATOM 821 C CA . VAL A 1 100 ? 3.925 -12.029 -7.578 1.00 96.12 100 VAL A CA 1
ATOM 822 C C . VAL A 1 100 ? 4.410 -11.125 -8.714 1.00 96.12 100 VAL A C 1
ATOM 824 O O . VAL A 1 100 ? 5.478 -11.375 -9.278 1.00 96.12 100 VAL A O 1
ATOM 827 N N . SER A 1 101 ? 3.691 -10.036 -9.008 1.00 94.56 101 SER A N 1
ATOM 828 C CA . SER A 1 101 ? 4.131 -9.053 -10.004 1.00 94.56 101 SER A CA 1
ATOM 829 C C . SER A 1 101 ? 5.450 -8.386 -9.599 1.00 94.56 101 SER A C 1
ATOM 831 O O . SER A 1 101 ? 6.386 -8.341 -10.392 1.00 94.56 101 SER A O 1
ATOM 833 N N . LEU A 1 102 ? 5.610 -7.993 -8.329 1.00 95.62 102 LEU A N 1
ATOM 834 C CA . LEU A 1 102 ? 6.859 -7.399 -7.851 1.00 95.62 102 LEU A CA 1
ATOM 835 C C . LEU A 1 102 ? 8.057 -8.352 -7.963 1.00 95.62 102 LEU A C 1
ATOM 837 O O . LEU A 1 102 ? 9.167 -7.898 -8.256 1.00 95.62 102 LEU A O 1
ATOM 841 N N . LYS A 1 103 ? 7.852 -9.657 -7.751 1.00 94.75 103 LYS A N 1
ATOM 842 C CA . LYS A 1 103 ? 8.890 -10.685 -7.945 1.00 94.75 103 LYS A CA 1
ATOM 843 C C . LYS A 1 103 ? 9.294 -10.824 -9.412 1.00 94.75 103 LYS A C 1
ATOM 845 O O . LYS A 1 103 ? 10.470 -11.024 -9.705 1.00 94.75 103 LYS A O 1
ATOM 850 N N . LYS A 1 104 ? 8.339 -10.688 -10.333 1.00 93.62 104 LYS A N 1
ATOM 851 C CA . LYS A 1 104 ? 8.570 -10.840 -11.773 1.00 93.62 104 LYS A CA 1
ATOM 852 C C . LYS A 1 104 ? 9.249 -9.617 -12.396 1.00 93.62 104 LYS A C 1
ATOM 854 O O . LYS A 1 104 ? 10.235 -9.770 -13.116 1.00 93.62 1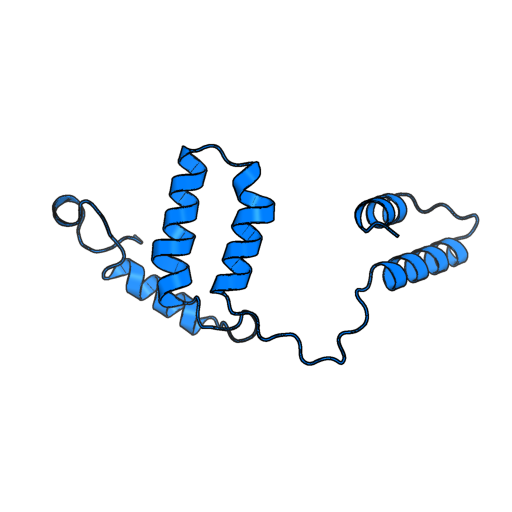04 LYS A O 1
ATOM 859 N N . ASP A 1 105 ? 8.711 -8.424 -12.157 1.00 92.81 105 ASP A N 1
ATOM 860 C CA . ASP A 1 105 ? 9.106 -7.195 -12.856 1.00 92.81 105 ASP A CA 1
ATOM 861 C C . ASP A 1 105 ? 8.948 -5.913 -12.023 1.00 92.81 105 ASP A C 1
ATOM 863 O O . ASP A 1 105 ? 8.814 -4.815 -12.560 1.00 92.81 105 ASP A O 1
ATOM 867 N N . GLY A 1 106 ? 9.022 -6.023 -10.696 1.00 92.62 106 GLY A N 1
ATOM 868 C CA . GLY A 1 106 ? 8.863 -4.872 -9.810 1.00 92.62 106 GLY A CA 1
ATOM 869 C C . GLY A 1 106 ? 10.013 -3.860 -9.827 1.00 92.62 106 GLY A C 1
ATOM 870 O O . GLY A 1 106 ? 9.852 -2.767 -9.290 1.00 92.62 106 GLY A O 1
ATOM 871 N N . ARG A 1 107 ? 11.205 -4.177 -10.351 1.00 93.94 107 ARG A N 1
ATOM 872 C CA . ARG A 1 107 ? 12.368 -3.281 -10.235 1.00 93.94 107 ARG A CA 1
ATOM 873 C C . ARG A 1 107 ? 12.333 -2.192 -11.303 1.00 93.94 107 ARG A C 1
ATOM 875 O O . ARG A 1 107 ? 12.393 -2.475 -12.491 1.00 93.94 107 ARG A O 1
ATOM 882 N N . LEU A 1 108 ? 12.335 -0.931 -10.863 1.00 91.38 108 LEU A N 1
ATOM 883 C CA . LEU A 1 108 ? 12.257 0.231 -11.765 1.00 91.38 108 LEU A CA 1
ATOM 884 C C . LEU A 1 108 ? 13.615 0.853 -12.122 1.00 91.38 108 LEU A C 1
ATOM 886 O O . LEU A 1 108 ? 13.695 1.636 -13.058 1.00 91.38 108 LEU A O 1
ATOM 890 N N . ILE A 1 109 ? 14.678 0.567 -11.360 1.00 91.06 109 ILE A N 1
ATOM 891 C CA . ILE A 1 109 ? 16.015 1.143 -11.599 1.00 91.06 109 ILE A CA 1
ATOM 892 C C . ILE A 1 109 ? 17.096 0.076 -11.513 1.00 91.06 109 ILE A C 1
ATOM 894 O O . ILE A 1 109 ? 16.977 -0.855 -10.714 1.00 91.06 109 ILE A O 1
ATOM 898 N N . ARG A 1 110 ? 18.188 0.281 -12.259 1.00 90.62 110 ARG A N 1
ATOM 899 C CA . ARG A 1 110 ? 19.372 -0.596 -12.262 1.00 90.62 110 ARG A CA 1
ATOM 900 C C . ARG A 1 110 ? 19.010 -2.052 -12.584 1.00 90.62 110 ARG A C 1
ATOM 902 O O . ARG A 1 110 ? 19.569 -2.983 -12.007 1.00 90.62 110 ARG A O 1
ATOM 909 N N . VAL A 1 111 ? 18.031 -2.239 -13.466 1.00 93.19 111 VAL A N 1
ATOM 910 C CA . VAL A 1 111 ? 17.519 -3.560 -13.852 1.00 93.19 111 VAL A CA 1
ATOM 911 C C . VAL A 1 111 ? 18.615 -4.383 -14.524 1.00 93.19 111 VAL A C 1
ATOM 913 O O . VAL A 1 111 ? 18.708 -5.579 -14.264 1.00 93.19 111 VAL A O 1
ATOM 916 N N . GLU A 1 112 ? 19.495 -3.752 -15.308 1.00 92.94 112 GLU A N 1
ATOM 917 C CA . GLU A 1 112 ? 20.626 -4.433 -15.944 1.00 92.94 112 GLU A CA 1
ATOM 918 C C . GLU A 1 112 ? 21.616 -5.054 -14.945 1.00 92.94 112 GLU A C 1
ATOM 920 O O . GLU A 1 112 ? 22.260 -6.048 -15.268 1.00 92.94 112 GLU A O 1
ATOM 925 N N . PHE A 1 113 ? 21.707 -4.517 -13.723 1.00 92.19 113 PHE A N 1
ATOM 926 C CA . PHE A 1 113 ? 22.657 -4.981 -12.707 1.00 92.19 113 PHE A CA 1
ATOM 927 C C . PHE A 1 113 ? 22.055 -5.981 -11.718 1.00 92.19 113 PHE A C 1
ATOM 929 O O . PHE A 1 113 ? 22.765 -6.847 -11.217 1.00 92.19 113 PHE A O 1
ATOM 936 N N . TYR A 1 114 ? 20.761 -5.854 -11.411 1.00 90.31 114 TYR A N 1
ATOM 937 C CA . TYR A 1 114 ? 20.115 -6.602 -10.322 1.00 90.31 114 TYR A CA 1
ATOM 938 C C . TYR A 1 114 ? 18.926 -7.460 -10.778 1.00 90.31 114 TYR A C 1
ATOM 940 O O . TYR A 1 114 ? 18.236 -8.043 -9.945 1.00 90.31 114 TYR A O 1
ATOM 948 N N . GLY A 1 115 ? 18.658 -7.533 -12.083 1.00 93.06 115 GLY A N 1
ATOM 949 C CA . GLY A 1 115 ? 17.502 -8.238 -12.629 1.00 93.06 115 GLY A CA 1
ATOM 950 C C . GLY A 1 115 ? 16.185 -7.472 -12.463 1.00 93.06 115 GLY A C 1
ATOM 951 O O . GLY A 1 115 ? 16.133 -6.356 -11.948 1.00 93.06 115 GLY A O 1
ATOM 952 N N . LYS A 1 116 ? 15.092 -8.070 -12.949 1.00 93.31 116 LYS A N 1
ATOM 953 C CA . LYS A 1 116 ? 13.771 -7.417 -13.037 1.00 93.31 116 LYS A CA 1
ATOM 954 C C . LYS A 1 116 ? 12.954 -7.469 -11.738 1.00 93.31 116 LYS A C 1
ATOM 956 O O . LYS A 1 116 ? 12.086 -6.624 -11.546 1.00 93.31 116 LYS A O 1
ATOM 961 N N . GLY A 1 117 ? 13.232 -8.413 -10.842 1.00 92.38 117 GLY A N 1
ATOM 962 C CA . GLY A 1 117 ? 12.496 -8.579 -9.584 1.00 92.38 117 GLY A CA 1
ATOM 963 C C . GLY A 1 117 ? 12.871 -7.549 -8.510 1.00 92.38 117 GLY A C 1
ATOM 964 O O . GLY A 1 117 ? 14.037 -7.157 -8.383 1.00 92.38 117 GLY A O 1
ATOM 965 N N . LEU A 1 118 ? 11.873 -7.105 -7.737 1.00 88.25 118 LEU A N 1
ATOM 966 C CA . LEU A 1 118 ? 12.027 -6.197 -6.587 1.00 88.25 118 LEU A CA 1
ATOM 967 C C . LEU A 1 118 ? 11.833 -6.892 -5.234 1.00 88.25 118 LEU A C 1
ATOM 969 O O . LEU A 1 118 ? 12.390 -6.430 -4.242 1.00 88.25 118 LEU A O 1
ATOM 973 N N . SER A 1 119 ? 11.025 -7.951 -5.186 1.00 72.06 119 SER A N 1
ATOM 974 C CA . SER A 1 119 ? 10.807 -8.742 -3.975 1.00 72.06 119 SER A CA 1
ATOM 975 C C . SER A 1 119 ? 11.617 -10.025 -4.073 1.00 72.06 119 SER A C 1
ATOM 977 O O . SER A 1 119 ? 11.456 -10.769 -5.038 1.00 72.06 119 SER A O 1
ATOM 979 N N . ASP A 1 120 ? 12.440 -10.279 -3.064 1.00 61.09 120 ASP A N 1
ATOM 980 C CA . ASP A 1 120 ? 13.165 -11.541 -2.913 1.00 61.09 120 ASP A CA 1
ATOM 981 C C . ASP A 1 120 ? 12.223 -12.631 -2.345 1.00 61.09 120 ASP A C 1
ATOM 983 O O . ASP A 1 120 ? 11.268 -12.306 -1.593 1.00 61.09 120 ASP A O 1
#

Radius of gyration: 21.51 Å; chains: 1; bounding box: 49×32×58 Å

Secondary structure (DSSP, 8-state):
--HHHHHHHHHT---SSHHHHHHHHHHHHHHHS-----S------HHHHHHHIIIIIIGGGS-HHHHHHHHHHIIIIIHHHHTTS-TTT--HHHHHHHHHHHHHH---S-HHHH-S-S--